Protein AF-I4C9E5-F1 (afdb_monomer)

Radius of gyration: 23.08 Å; Cα contacts (8 Å, |Δi|>4): 57; chains: 1; bounding box: 51×23×70 Å

Structure (mmCIF, N/CA/C/O backbone):
data_AF-I4C9E5-F1
#
_entry.id   AF-I4C9E5-F1
#
loop_
_atom_site.group_PDB
_atom_site.id
_atom_site.type_symbol
_atom_site.label_atom_id
_atom_site.label_alt_id
_atom_site.label_comp_id
_atom_site.label_asym_id
_atom_site.label_entity_id
_atom_site.label_seq_id
_atom_site.pdbx_PDB_ins_code
_atom_site.Cartn_x
_atom_site.Cartn_y
_atom_site.Cartn_z
_atom_site.occupancy
_atom_site.B_iso_or_equiv
_atom_site.auth_seq_id
_atom_site.auth_comp_id
_atom_site.auth_asym_id
_atom_site.auth_atom_id
_atom_site.pdbx_PDB_model_num
ATOM 1 N N . MET A 1 1 ? -10.894 7.569 7.760 1.00 47.25 1 MET A N 1
ATOM 2 C CA . MET A 1 1 ? -10.720 6.456 6.824 1.00 47.25 1 MET A CA 1
ATOM 3 C C . MET A 1 1 ? -10.833 5.106 7.539 1.00 47.25 1 MET A C 1
ATOM 5 O O . MET A 1 1 ? -9.852 4.553 8.017 1.00 47.25 1 MET A O 1
ATOM 9 N N . ARG A 1 2 ? -12.037 4.511 7.549 1.00 48.75 2 ARG A N 1
ATOM 10 C CA . ARG A 1 2 ? -12.205 3.111 7.970 1.00 48.75 2 ARG A CA 1
ATOM 11 C C . ARG A 1 2 ? -11.869 2.186 6.804 1.00 48.75 2 ARG A C 1
ATOM 13 O O . ARG A 1 2 ? -12.723 1.922 5.964 1.00 48.75 2 ARG A O 1
ATOM 20 N N . ILE A 1 3 ? -10.637 1.694 6.759 1.00 53.94 3 ILE A N 1
ATOM 21 C CA . ILE A 1 3 ? -10.328 0.491 5.981 1.00 53.94 3 ILE A CA 1
ATOM 22 C C . ILE A 1 3 ? -11.057 -0.660 6.688 1.00 53.94 3 ILE A C 1
ATOM 24 O O . ILE A 1 3 ? -10.884 -0.854 7.891 1.00 53.94 3 ILE A O 1
ATOM 28 N N . SER A 1 4 ? -11.942 -1.373 5.988 1.00 60.56 4 SER A N 1
ATOM 29 C CA . SER A 1 4 ? -12.584 -2.561 6.563 1.00 60.56 4 SER A CA 1
ATOM 30 C C . SER A 1 4 ? -11.512 -3.597 6.929 1.00 60.56 4 SER A C 1
ATOM 32 O O . SER A 1 4 ? -10.458 -3.650 6.297 1.00 60.56 4 SER A O 1
ATOM 34 N N . ASN A 1 5 ? -11.769 -4.470 7.907 1.00 59.66 5 ASN A N 1
ATOM 35 C CA . ASN A 1 5 ? -10.804 -5.522 8.263 1.00 59.66 5 ASN A CA 1
ATOM 36 C C . ASN A 1 5 ? -10.418 -6.402 7.054 1.00 59.66 5 ASN A C 1
ATOM 38 O O . ASN A 1 5 ? -9.273 -6.834 6.958 1.00 59.66 5 ASN A O 1
ATOM 42 N N . GLN A 1 6 ? -11.345 -6.619 6.110 1.00 60.22 6 GLN A N 1
ATOM 43 C CA . GLN A 1 6 ? -11.071 -7.313 4.844 1.00 60.22 6 GLN A CA 1
ATOM 44 C C . GLN A 1 6 ? -10.107 -6.529 3.950 1.00 60.22 6 GLN A C 1
ATOM 46 O O . GLN A 1 6 ? -9.178 -7.105 3.388 1.00 60.22 6 GLN A O 1
ATOM 51 N N . ASN A 1 7 ? -10.281 -5.213 3.865 1.00 70.50 7 ASN A N 1
ATOM 52 C CA . ASN A 1 7 ? -9.419 -4.354 3.068 1.00 70.50 7 ASN A CA 1
ATOM 53 C C . ASN A 1 7 ? -8.002 -4.294 3.663 1.00 70.50 7 ASN A C 1
ATOM 55 O O . ASN A 1 7 ? -7.036 -4.312 2.909 1.00 70.50 7 ASN A O 1
ATOM 59 N N . THR A 1 8 ? -7.852 -4.334 4.992 1.00 72.50 8 THR A N 1
ATOM 60 C CA . THR A 1 8 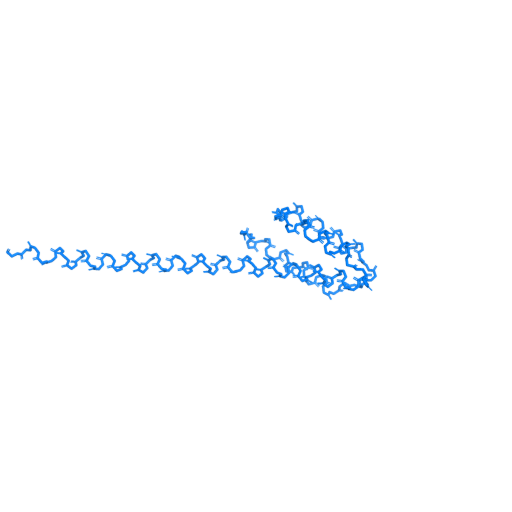? -6.538 -4.375 5.662 1.00 72.50 8 THR A CA 1
ATOM 61 C C . THR A 1 8 ? -5.730 -5.615 5.278 1.00 72.50 8 THR A C 1
ATOM 63 O O . THR A 1 8 ? -4.542 -5.495 4.982 1.00 72.50 8 T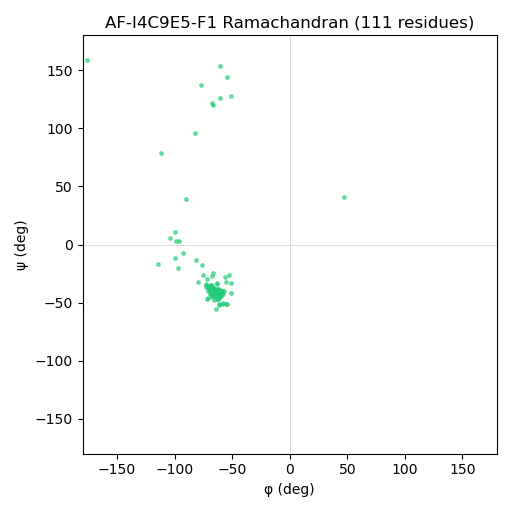HR A O 1
ATOM 66 N N . SER A 1 9 ? -6.355 -6.797 5.232 1.00 77.50 9 SER A N 1
ATOM 67 C CA . SER A 1 9 ? -5.683 -8.029 4.791 1.00 77.50 9 SER A CA 1
ATOM 68 C C . SER A 1 9 ? -5.198 -7.935 3.344 1.00 77.50 9 SER A C 1
ATOM 70 O O . SER A 1 9 ? -4.081 -8.353 3.050 1.00 77.50 9 SER A O 1
ATOM 72 N N . ILE A 1 10 ? -5.996 -7.324 2.463 1.00 78.94 10 ILE A N 1
ATOM 73 C CA . ILE A 1 10 ? -5.622 -7.098 1.062 1.00 78.94 10 ILE A CA 1
ATOM 74 C C . ILE A 1 10 ? -4.438 -6.125 0.975 1.00 78.94 10 ILE A C 1
ATOM 76 O O . ILE A 1 10 ? -3.477 -6.395 0.259 1.00 78.94 10 ILE A O 1
ATOM 80 N N . VAL A 1 11 ? -4.446 -5.023 1.739 1.00 77.50 11 VAL A N 1
ATOM 81 C CA . VAL A 1 11 ? -3.310 -4.082 1.752 1.00 77.50 11 VAL A CA 1
ATOM 82 C C . VAL A 1 11 ? -2.032 -4.743 2.280 1.00 77.50 11 VAL A C 1
ATOM 84 O O . VAL A 1 11 ? -0.963 -4.529 1.712 1.00 77.50 11 VAL A O 1
ATOM 87 N N . LEU A 1 12 ? -2.122 -5.585 3.314 1.00 83.94 12 LEU A N 1
ATOM 88 C CA . LEU A 1 12 ? -0.976 -6.344 3.828 1.00 83.94 12 LEU A CA 1
ATOM 89 C C . LEU A 1 12 ? -0.404 -7.317 2.786 1.00 83.94 12 LEU A C 1
ATOM 91 O O . LEU A 1 12 ? 0.814 -7.433 2.662 1.00 83.94 12 LEU A O 1
ATOM 95 N N . GLU A 1 13 ? -1.261 -7.979 2.006 1.00 85.56 13 GLU A N 1
ATOM 96 C CA . GLU A 1 13 ? -0.825 -8.846 0.908 1.00 85.56 13 GLU A CA 1
ATOM 97 C C . GLU A 1 13 ? -0.095 -8.050 -0.187 1.00 85.56 13 GLU A C 1
ATOM 99 O O . GLU A 1 13 ? 0.936 -8.491 -0.691 1.00 85.56 13 GLU A O 1
ATOM 104 N N . LEU A 1 14 ? -0.580 -6.851 -0.526 1.00 83.12 14 LEU A N 1
ATOM 105 C CA . LEU A 1 14 ? 0.074 -5.967 -1.499 1.00 83.12 14 LEU A CA 1
ATOM 106 C C . LEU A 1 14 ? 1.425 -5.452 -1.006 1.00 83.12 14 LEU A C 1
ATOM 108 O O . LEU A 1 14 ? 2.364 -5.366 -1.796 1.00 83.12 14 LEU A O 1
ATOM 112 N N . VAL A 1 15 ? 1.537 -5.142 0.289 1.00 86.31 15 VAL A N 1
ATOM 113 C CA . VAL A 1 15 ? 2.817 -4.798 0.921 1.00 86.31 15 VAL A CA 1
ATOM 114 C C . VAL A 1 15 ? 3.793 -5.960 0.765 1.00 86.31 15 VAL A C 1
ATOM 116 O O . VAL A 1 15 ? 4.881 -5.757 0.234 1.00 86.31 15 VAL A O 1
ATOM 119 N N . ALA A 1 16 ? 3.384 -7.178 1.129 1.00 87.12 16 ALA A N 1
ATOM 120 C CA . ALA A 1 16 ? 4.235 -8.358 1.008 1.00 87.12 16 ALA A CA 1
ATOM 121 C C . ALA A 1 16 ? 4.644 -8.633 -0.451 1.00 87.12 16 ALA A C 1
ATOM 123 O O . ALA A 1 16 ? 5.808 -8.925 -0.720 1.00 87.12 16 ALA A O 1
ATOM 124 N N . LYS A 1 17 ? 3.719 -8.498 -1.411 1.00 86.75 17 LYS A N 1
ATOM 125 C CA . LYS A 1 17 ? 4.024 -8.641 -2.844 1.00 86.75 17 LYS A CA 1
ATOM 126 C C . LYS A 1 17 ? 5.012 -7.584 -3.325 1.00 86.75 17 LYS A C 1
ATOM 128 O O . LYS A 1 17 ? 5.953 -7.928 -4.026 1.00 86.75 17 LYS A O 1
ATOM 133 N N . GLY A 1 18 ? 4.823 -6.323 -2.938 1.00 85.38 18 GLY A N 1
ATOM 134 C CA . GLY A 1 18 ? 5.710 -5.225 -3.319 1.00 85.38 18 GLY A CA 1
ATOM 135 C C . GLY A 1 18 ? 7.116 -5.345 -2.726 1.00 85.38 18 GLY A C 1
ATOM 136 O O . GLY A 1 18 ? 8.084 -5.046 -3.414 1.00 85.38 18 GLY A O 1
ATOM 137 N N . GLU A 1 19 ? 7.252 -5.824 -1.486 1.00 85.81 19 GLU A N 1
ATOM 138 C CA . GLU A 1 19 ? 8.559 -6.040 -0.838 1.00 85.81 19 GLU A CA 1
ATOM 139 C C . GLU A 1 19 ? 9.380 -7.167 -1.474 1.00 85.81 19 GLU A C 1
ATOM 141 O O . GLU A 1 19 ? 10.606 -7.142 -1.402 1.00 85.81 19 GLU A O 1
ATOM 146 N N . ASN A 1 20 ? 8.710 -8.140 -2.095 1.00 86.88 20 ASN A N 1
ATOM 147 C CA . ASN A 1 20 ? 9.340 -9.293 -2.740 1.00 86.88 20 ASN A CA 1
ATOM 148 C C . ASN A 1 20 ? 9.367 -9.186 -4.274 1.00 86.88 20 ASN A C 1
ATOM 150 O O . ASN A 1 20 ? 9.743 -10.146 -4.946 1.00 86.88 20 ASN A O 1
ATOM 154 N N . LEU A 1 21 ? 8.938 -8.054 -4.837 1.00 84.50 21 LEU A N 1
ATOM 155 C CA . LEU A 1 21 ? 8.873 -7.865 -6.279 1.00 84.50 21 LEU A CA 1
ATOM 156 C C . LEU A 1 21 ? 10.265 -7.597 -6.860 1.00 84.50 21 LEU A C 1
ATOM 158 O O . LEU A 1 21 ? 11.025 -6.794 -6.314 1.00 84.50 21 LEU A O 1
ATOM 162 N N . ASP A 1 22 ? 10.572 -8.217 -8.001 1.00 83.06 22 ASP A N 1
ATOM 163 C CA . ASP A 1 22 ? 11.746 -7.842 -8.787 1.00 83.06 22 ASP A CA 1
ATOM 164 C C . ASP A 1 22 ? 11.608 -6.368 -9.211 1.00 83.06 22 ASP A C 1
ATOM 166 O O . ASP A 1 22 ? 10.599 -5.996 -9.818 1.00 83.06 22 ASP A O 1
ATOM 170 N N . PRO A 1 23 ? 12.599 -5.505 -8.932 1.00 76.62 23 PRO A N 1
ATOM 171 C CA . PRO A 1 23 ? 12.545 -4.107 -9.329 1.00 76.62 23 PRO A CA 1
ATOM 172 C C . PRO A 1 23 ? 12.268 -3.871 -10.815 1.00 76.62 23 PRO A C 1
ATOM 174 O O . PRO A 1 23 ? 11.717 -2.832 -11.172 1.00 76.62 23 PRO A O 1
ATOM 177 N N . ASN A 1 24 ? 12.620 -4.814 -11.686 1.00 77.38 24 ASN A N 1
ATOM 178 C CA . ASN A 1 24 ? 12.391 -4.708 -13.123 1.00 77.38 24 ASN A CA 1
ATOM 179 C C . ASN A 1 24 ? 10.924 -4.959 -13.520 1.00 77.38 24 ASN A C 1
ATOM 181 O O . ASN A 1 24 ? 10.496 -4.489 -14.574 1.00 77.38 24 ASN A O 1
ATOM 185 N N . ASP A 1 25 ? 10.121 -5.578 -12.650 1.00 81.25 25 ASP A N 1
ATOM 186 C CA . ASP A 1 25 ? 8.698 -5.876 -12.865 1.00 81.25 25 ASP A CA 1
ATOM 187 C C . ASP A 1 25 ? 7.769 -4.743 -12.383 1.00 81.25 25 ASP A C 1
ATOM 189 O O . ASP A 1 25 ? 6.669 -4.951 -11.863 1.00 81.25 25 ASP A O 1
ATOM 193 N N . LEU A 1 26 ? 8.175 -3.492 -12.615 1.00 75.44 26 LEU A N 1
ATOM 194 C CA . LEU A 1 26 ? 7.403 -2.281 -12.297 1.00 75.44 26 LEU A CA 1
ATOM 195 C C . LEU A 1 26 ? 5.966 -2.301 -12.833 1.00 75.44 26 LEU A C 1
ATOM 197 O O . LEU A 1 26 ? 5.060 -1.722 -12.234 1.00 75.44 26 LEU A O 1
ATOM 201 N N . GLN A 1 27 ? 5.751 -2.931 -13.987 1.00 78.00 27 GLN A N 1
ATOM 202 C CA . GLN A 1 27 ? 4.428 -3.006 -14.596 1.00 78.00 27 GLN A CA 1
ATOM 203 C C . GLN A 1 27 ? 3.471 -3.860 -13.756 1.00 78.00 27 GLN A C 1
ATOM 205 O O . GLN A 1 27 ? 2.323 -3.461 -13.560 1.00 78.00 27 GLN A O 1
ATOM 210 N N . ALA A 1 28 ? 3.953 -4.977 -13.202 1.00 76.25 28 ALA A N 1
ATOM 211 C CA . ALA A 1 28 ? 3.170 -5.814 -12.297 1.00 76.25 28 ALA A CA 1
ATOM 212 C C . ALA A 1 28 ? 2.816 -5.046 -11.016 1.00 76.25 28 ALA A C 1
ATOM 214 O O . ALA A 1 28 ? 1.663 -5.066 -10.586 1.00 76.25 28 ALA A O 1
ATOM 215 N N . PHE A 1 29 ? 3.772 -4.274 -10.482 1.00 79.38 29 PHE A N 1
ATOM 216 C CA . PHE A 1 29 ? 3.543 -3.403 -9.327 1.00 79.38 29 PHE A CA 1
ATOM 217 C C . PHE A 1 29 ? 2.390 -2.421 -9.551 1.00 79.38 29 PHE A C 1
ATOM 219 O O . PHE A 1 29 ? 1.476 -2.319 -8.732 1.00 79.38 29 PHE A O 1
ATOM 226 N N . TYR A 1 30 ? 2.423 -1.689 -10.669 1.00 75.88 30 TYR A N 1
ATOM 227 C CA . TYR A 1 30 ? 1.409 -0.682 -10.966 1.00 75.88 30 TYR A CA 1
ATOM 228 C C . TYR A 1 30 ? 0.035 -1.295 -11.224 1.00 75.88 30 TYR A C 1
ATOM 230 O O . TYR A 1 30 ? -0.957 -0.732 -10.766 1.00 75.88 30 TYR A O 1
ATOM 238 N N . GLN A 1 31 ? -0.019 -2.448 -11.895 1.00 80.44 31 GLN A N 1
ATOM 239 C CA . GLN A 1 31 ? -1.268 -3.154 -12.171 1.00 80.44 31 GLN A CA 1
ATOM 240 C C . GLN A 1 31 ? -1.964 -3.571 -10.869 1.00 80.44 31 GLN A C 1
ATOM 242 O O . GLN A 1 31 ? -3.125 -3.232 -10.655 1.00 80.44 31 GLN A O 1
ATOM 247 N N . TRP A 1 32 ? -1.237 -4.228 -9.957 1.00 78.31 32 TRP A N 1
ATOM 248 C CA . TRP A 1 32 ? -1.792 -4.665 -8.673 1.00 78.31 32 TRP A CA 1
ATOM 249 C C . TRP A 1 32 ? -2.324 -3.504 -7.853 1.00 78.31 32 TRP A C 1
ATOM 251 O O . TRP A 1 32 ? -3.371 -3.613 -7.216 1.00 78.31 32 TRP A O 1
ATOM 261 N N . ILE A 1 33 ? -1.601 -2.390 -7.864 1.00 72.44 33 ILE A N 1
ATOM 262 C CA . ILE A 1 33 ? -1.986 -1.226 -7.090 1.00 72.44 33 ILE A CA 1
ATOM 263 C C . ILE A 1 33 ? -3.214 -0.545 -7.692 1.00 72.44 33 ILE A C 1
ATOM 265 O O . ILE A 1 33 ? -4.150 -0.270 -6.946 1.00 72.44 33 ILE A O 1
ATOM 269 N N . ASP A 1 34 ? -3.262 -0.315 -9.005 1.00 73.88 34 ASP A N 1
ATOM 270 C CA . ASP A 1 34 ? -4.430 0.296 -9.650 1.00 73.88 34 ASP A CA 1
ATOM 271 C C . ASP A 1 34 ? -5.698 -0.560 -9.455 1.00 73.88 34 ASP A C 1
ATOM 273 O O . ASP A 1 34 ? -6.754 -0.017 -9.109 1.00 73.88 34 ASP A O 1
ATOM 277 N N . ASP A 1 35 ? -5.586 -1.887 -9.572 1.00 70.19 35 ASP A N 1
ATOM 278 C CA . ASP A 1 35 ? -6.689 -2.823 -9.316 1.00 70.19 35 ASP A CA 1
ATOM 279 C C . ASP A 1 35 ? -7.154 -2.755 -7.854 1.00 70.19 35 ASP A C 1
ATOM 281 O O . ASP A 1 35 ? -8.352 -2.690 -7.565 1.00 70.19 35 ASP A O 1
ATOM 285 N N . SER A 1 36 ? -6.207 -2.667 -6.922 1.00 65.94 36 SER A N 1
ATOM 286 C CA . SER A 1 36 ? -6.497 -2.554 -5.492 1.00 65.94 36 SER A CA 1
ATOM 287 C C . SER A 1 36 ? -7.118 -1.209 -5.125 1.00 65.94 36 SER A C 1
ATOM 289 O O . SER A 1 36 ? -8.024 -1.157 -4.301 1.00 65.94 36 SER A O 1
ATOM 291 N N . TYR A 1 37 ? -6.711 -0.112 -5.766 1.00 65.81 37 TYR A N 1
ATOM 292 C CA . TYR A 1 37 ? -7.348 1.197 -5.590 1.00 65.81 37 TYR A CA 1
ATOM 293 C C . TYR A 1 37 ? -8.812 1.185 -6.025 1.00 65.81 37 TYR A C 1
ATOM 295 O O . TYR A 1 37 ? -9.643 1.835 -5.391 1.00 65.81 37 TYR A O 1
ATOM 303 N N . ASN A 1 38 ? -9.125 0.469 -7.105 1.00 65.31 38 ASN A N 1
ATOM 304 C CA . ASN A 1 38 ? -10.496 0.331 -7.583 1.00 65.31 38 ASN A CA 1
ATOM 305 C C . ASN A 1 38 ? -11.322 -0.588 -6.668 1.00 65.31 38 ASN A C 1
ATOM 307 O O . ASN A 1 38 ? -12.501 -0.322 -6.462 1.00 65.31 38 ASN A O 1
ATOM 311 N N . ALA A 1 39 ? -10.708 -1.627 -6.093 1.00 58.66 39 ALA A N 1
ATOM 312 C CA . ALA A 1 39 ? -11.383 -2.584 -5.216 1.00 58.66 39 ALA A CA 1
ATOM 313 C C . ALA A 1 39 ? -11.592 -2.081 -3.775 1.00 58.66 39 ALA A C 1
ATOM 315 O O . ALA A 1 39 ? -12.568 -2.451 -3.130 1.00 58.66 39 ALA A O 1
ATOM 316 N N . LEU A 1 40 ? -10.677 -1.261 -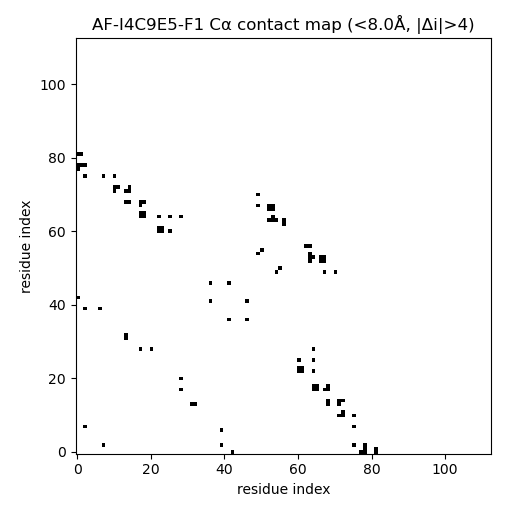3.252 1.00 57.69 40 LEU A N 1
ATOM 317 C CA . LEU A 1 40 ? -10.637 -0.883 -1.833 1.00 57.69 40 LEU A CA 1
ATOM 318 C C . LEU A 1 40 ? -11.265 0.489 -1.539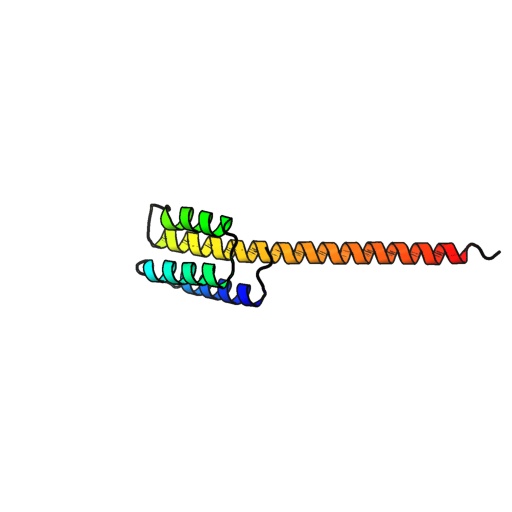 1.00 57.69 40 LEU A C 1
ATOM 320 O O . LEU A 1 40 ? -11.210 0.930 -0.392 1.00 57.69 40 LEU A O 1
ATOM 324 N N . GLU A 1 41 ? -11.829 1.160 -2.553 1.00 63.66 41 GLU A N 1
ATOM 325 C CA . GLU A 1 41 ? -12.422 2.509 -2.460 1.00 63.66 41 GLU A CA 1
ATOM 326 C C . GLU A 1 41 ? -11.521 3.517 -1.721 1.00 63.66 41 GLU A C 1
ATOM 328 O O . GLU A 1 41 ? -11.963 4.330 -0.908 1.00 63.66 41 GLU A O 1
ATOM 333 N N . PHE A 1 42 ? -10.218 3.452 -1.988 1.00 61.75 42 PHE A N 1
ATOM 334 C CA . PHE A 1 42 ? -9.241 4.369 -1.409 1.00 61.75 42 PHE A CA 1
ATOM 335 C C . PHE A 1 42 ? -9.612 5.836 -1.680 1.00 61.75 42 PHE A C 1
ATOM 337 O O . PHE A 1 42 ? -10.069 6.185 -2.773 1.00 61.75 42 PHE A O 1
ATOM 344 N N . ASP A 1 43 ? -9.332 6.715 -0.712 1.00 63.88 43 ASP A N 1
ATOM 345 C CA . ASP A 1 43 ? -9.498 8.163 -0.867 1.00 63.88 43 ASP A CA 1
ATOM 346 C C . ASP A 1 43 ? -8.796 8.654 -2.149 1.00 63.88 43 ASP A C 1
ATOM 348 O O . ASP A 1 43 ? -7.607 8.397 -2.382 1.00 63.88 43 ASP A O 1
ATOM 352 N N . GLN A 1 44 ? -9.527 9.393 -2.990 1.00 64.25 44 GLN A N 1
ATOM 353 C CA . GLN 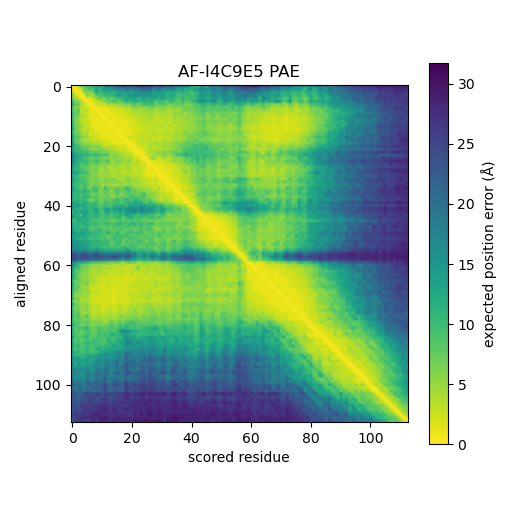A 1 44 ? -8.990 9.971 -4.221 1.00 64.25 44 GLN A CA 1
ATOM 354 C C . GLN A 1 44 ? -7.763 10.859 -3.974 1.00 64.25 44 GLN A C 1
ATOM 356 O O . GLN A 1 44 ? -6.909 10.969 -4.857 1.00 64.25 44 GLN A O 1
ATOM 361 N N . VAL A 1 45 ? -7.642 11.482 -2.798 1.00 67.69 45 VAL A N 1
ATOM 362 C CA . VAL A 1 45 ? -6.468 12.284 -2.427 1.00 67.69 45 VAL A CA 1
ATOM 363 C C . VAL A 1 45 ? -5.230 11.399 -2.260 1.00 67.69 45 VAL A C 1
ATOM 365 O O . VAL A 1 45 ? -4.176 11.727 -2.810 1.00 67.69 45 VAL A O 1
ATOM 368 N N . GLN A 1 46 ? -5.354 10.257 -1.578 1.00 65.44 46 GLN A N 1
ATOM 369 C CA . GLN A 1 46 ? -4.286 9.257 -1.436 1.00 65.44 46 GLN A CA 1
ATOM 370 C C . GLN A 1 46 ? -3.916 8.667 -2.803 1.00 65.44 46 GLN A C 1
ATOM 372 O O . GLN A 1 46 ? -2.737 8.634 -3.149 1.00 65.44 46 GLN A O 1
ATOM 377 N N . LYS A 1 47 ? -4.909 8.338 -3.646 1.00 64.94 47 LYS A N 1
ATOM 378 C CA . LYS A 1 47 ? -4.689 7.866 -5.027 1.00 64.94 47 LYS A CA 1
ATOM 379 C C . LYS A 1 47 ? -3.897 8.876 -5.865 1.00 64.94 47 LYS A C 1
ATOM 381 O O . LYS A 1 47 ? -2.973 8.500 -6.583 1.00 64.94 47 LYS A O 1
ATOM 386 N N . ARG A 1 48 ? -4.214 10.172 -5.757 1.00 70.12 48 ARG A N 1
ATOM 387 C CA . ARG A 1 48 ? -3.475 11.246 -6.449 1.00 70.12 48 ARG A CA 1
ATOM 388 C C . ARG A 1 48 ? -2.062 11.423 -5.906 1.00 70.12 48 ARG A C 1
ATOM 390 O O . ARG A 1 48 ? -1.142 11.582 -6.702 1.00 70.12 48 ARG A O 1
ATOM 397 N N . ARG A 1 49 ? -1.875 11.377 -4.582 1.00 69.19 49 ARG A N 1
ATOM 398 C CA . ARG A 1 49 ? -0.545 11.436 -3.953 1.00 69.19 49 ARG A CA 1
ATOM 399 C C . ARG A 1 49 ? 0.306 10.251 -4.384 1.00 69.19 49 ARG A C 1
ATOM 401 O O . ARG A 1 49 ? 1.424 10.454 -4.831 1.00 69.19 49 ARG A O 1
ATOM 408 N N . PHE A 1 50 ? -0.239 9.042 -4.342 1.00 68.25 50 PHE A N 1
ATOM 409 C CA . PHE A 1 50 ? 0.427 7.842 -4.823 1.00 68.25 50 PHE A CA 1
ATOM 410 C C . PHE A 1 50 ? 0.814 7.961 -6.298 1.00 68.25 50 PHE A C 1
ATOM 412 O O . PHE A 1 50 ? 1.975 7.766 -6.643 1.00 68.25 50 PHE A O 1
ATOM 419 N N . ALA A 1 51 ? -0.124 8.345 -7.170 1.00 67.62 51 ALA A N 1
ATOM 420 C CA . ALA A 1 51 ? 0.160 8.528 -8.590 1.00 67.62 51 ALA A CA 1
ATOM 421 C C . ALA A 1 51 ? 1.253 9.580 -8.823 1.00 67.62 51 ALA A C 1
ATOM 423 O O . ALA A 1 51 ? 2.128 9.361 -9.655 1.00 67.62 51 ALA A O 1
ATOM 424 N N . ALA A 1 52 ? 1.244 10.681 -8.068 1.00 69.75 52 ALA A N 1
ATOM 425 C CA . ALA A 1 52 ? 2.299 11.682 -8.121 1.00 69.75 52 ALA A CA 1
ATOM 426 C C . ALA A 1 52 ? 3.639 11.095 -7.653 1.00 69.75 52 ALA A C 1
ATOM 428 O O . ALA A 1 52 ? 4.588 11.080 -8.421 1.00 69.75 52 ALA A O 1
ATOM 429 N N . TYR A 1 53 ? 3.717 10.529 -6.450 1.00 68.75 53 TYR A N 1
ATOM 430 C CA . TYR A 1 53 ? 4.980 10.074 -5.868 1.00 68.75 53 TYR A CA 1
ATOM 431 C C . TYR A 1 53 ? 5.559 8.828 -6.558 1.00 68.75 53 TYR A C 1
ATOM 433 O O . TYR A 1 53 ? 6.736 8.826 -6.906 1.00 68.75 53 TYR A O 1
ATOM 441 N N . CYS A 1 54 ? 4.761 7.794 -6.835 1.00 66.69 54 CYS A N 1
ATOM 442 C CA . CYS A 1 54 ? 5.241 6.565 -7.480 1.00 66.69 54 CYS A CA 1
ATOM 443 C C . CYS A 1 54 ? 5.513 6.702 -8.979 1.00 66.69 54 CYS A C 1
ATOM 445 O O . CYS A 1 54 ? 6.307 5.924 -9.513 1.00 66.69 54 CYS A O 1
ATOM 447 N N . ARG A 1 55 ? 4.852 7.635 -9.682 1.00 66.38 55 ARG A N 1
ATOM 448 C CA . ARG A 1 55 ? 5.098 7.859 -11.119 1.00 66.38 55 ARG A CA 1
ATOM 449 C C . ARG A 1 55 ? 6.063 9.018 -11.380 1.00 66.38 55 ARG A C 1
ATOM 451 O O . ARG A 1 55 ? 6.671 9.031 -12.446 1.00 66.38 55 ARG A O 1
ATOM 458 N N . SER A 1 56 ? 6.258 9.940 -10.427 1.00 65.50 56 SER A N 1
ATOM 459 C CA . SER A 1 56 ? 7.230 11.038 -10.543 1.00 65.50 56 SER A CA 1
ATOM 460 C C . SER A 1 56 ? 8.556 10.802 -9.816 1.00 65.50 56 SER A C 1
ATOM 462 O O . SER A 1 56 ? 9.472 11.592 -10.039 1.00 65.50 56 SER A O 1
ATOM 464 N N . SER A 1 57 ? 8.707 9.783 -8.951 1.00 59.09 57 SER A N 1
ATOM 465 C CA . SER A 1 57 ? 10.009 9.530 -8.310 1.00 59.09 57 SER A CA 1
ATOM 466 C C . SER A 1 57 ? 11.034 9.096 -9.363 1.00 59.09 57 SER A C 1
ATOM 468 O O . SER A 1 57 ? 10.840 8.094 -10.069 1.00 59.09 57 SER A O 1
ATOM 470 N N . LEU A 1 58 ? 12.104 9.879 -9.474 1.00 61.62 58 LEU A N 1
ATOM 471 C CA . LEU A 1 58 ? 12.968 9.954 -10.648 1.00 61.62 58 LEU A CA 1
ATOM 472 C C . LEU A 1 58 ? 14.239 9.091 -10.614 1.00 61.62 58 LEU A C 1
ATOM 474 O O . LEU A 1 58 ? 14.953 9.127 -11.604 1.00 61.62 58 LEU A O 1
ATOM 478 N N . ASP A 1 59 ? 14.510 8.266 -9.596 1.00 64.19 59 ASP A N 1
ATOM 479 C CA . ASP A 1 59 ? 15.874 7.704 -9.471 1.00 64.19 59 ASP A CA 1
ATOM 480 C C . ASP A 1 59 ? 16.046 6.183 -9.633 1.00 64.19 59 ASP A C 1
ATOM 482 O O . ASP A 1 59 ? 17.159 5.740 -9.893 1.00 64.19 59 ASP A O 1
ATOM 486 N N . SER A 1 60 ? 15.006 5.344 -9.547 1.00 79.75 60 SER A N 1
ATOM 487 C CA . SER A 1 60 ? 15.097 3.924 -9.959 1.00 79.75 60 SER A CA 1
ATOM 488 C C . SER A 1 60 ? 13.750 3.197 -9.856 1.00 79.75 60 SER A C 1
ATOM 490 O O . SER A 1 60 ? 12.883 3.611 -9.078 1.00 79.75 60 SER A O 1
ATOM 492 N N . PRO A 1 61 ? 13.571 2.074 -10.576 1.00 80.94 61 PRO A N 1
ATOM 493 C CA . PRO A 1 61 ? 12.466 1.147 -10.348 1.00 80.94 61 PRO A CA 1
ATOM 494 C C . PRO A 1 61 ? 12.299 0.708 -8.891 1.00 80.94 61 PRO A C 1
ATOM 496 O O . PRO A 1 61 ? 11.191 0.749 -8.356 1.00 80.94 61 PRO A O 1
ATOM 499 N N . SER A 1 62 ? 13.408 0.417 -8.209 1.00 80.44 62 SER A N 1
ATOM 500 C CA . SER A 1 62 ? 13.417 0.066 -6.787 1.00 80.44 62 SER A CA 1
ATOM 501 C C . SER A 1 62 ? 12.836 1.177 -5.914 1.00 80.44 62 SER A C 1
ATOM 503 O O . SER A 1 62 ? 12.049 0.904 -5.011 1.00 80.44 62 SER A O 1
ATOM 505 N N . MET A 1 63 ? 13.170 2.441 -6.200 1.00 80.38 63 MET A N 1
ATOM 506 C CA . MET A 1 63 ? 12.653 3.575 -5.432 1.00 80.38 63 MET A CA 1
ATOM 507 C C . MET A 1 63 ? 11.142 3.749 -5.613 1.00 80.38 63 MET A C 1
ATOM 509 O O . MET A 1 63 ? 10.428 4.049 -4.658 1.00 80.38 63 MET A O 1
ATOM 513 N N . ARG A 1 64 ? 10.633 3.503 -6.823 1.00 77.44 64 ARG A N 1
ATOM 514 C CA . ARG A 1 64 ? 9.196 3.577 -7.128 1.00 77.44 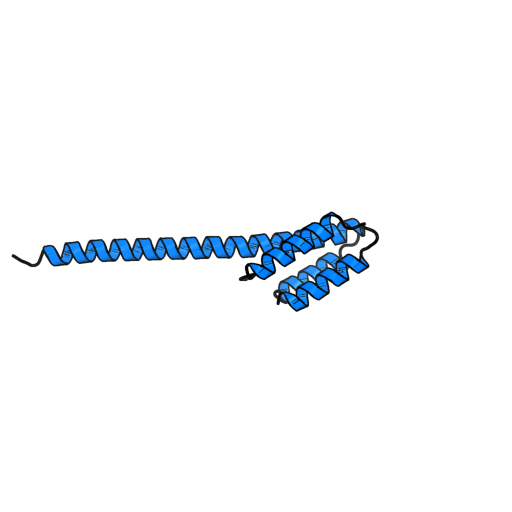64 ARG A CA 1
ATOM 515 C C . ARG A 1 64 ? 8.397 2.513 -6.378 1.00 77.44 64 ARG A C 1
ATOM 517 O O . ARG A 1 64 ? 7.335 2.828 -5.840 1.00 77.44 64 ARG A O 1
ATOM 524 N N . ILE A 1 65 ? 8.923 1.288 -6.313 1.00 81.00 65 ILE A N 1
ATOM 525 C CA . ILE A 1 65 ? 8.328 0.189 -5.540 1.00 81.00 65 ILE A CA 1
ATOM 526 C C . ILE A 1 65 ? 8.390 0.504 -4.044 1.00 81.00 65 ILE A C 1
ATOM 528 O O . ILE A 1 65 ? 7.366 0.442 -3.367 1.00 81.00 65 ILE A O 1
ATOM 532 N N . TYR A 1 66 ? 9.552 0.934 -3.543 1.00 82.62 66 TYR A N 1
ATOM 533 C CA . TYR A 1 66 ? 9.735 1.310 -2.140 1.00 82.62 66 TYR A CA 1
ATOM 534 C C . TYR A 1 66 ? 8.729 2.376 -1.686 1.00 82.62 66 TYR A C 1
ATOM 536 O O . TYR A 1 66 ? 8.037 2.191 -0.685 1.00 82.62 66 TYR A O 1
ATOM 544 N N . VAL A 1 67 ? 8.608 3.473 -2.442 1.00 78.94 67 VAL A N 1
ATOM 545 C CA . VAL A 1 67 ? 7.659 4.554 -2.140 1.00 78.94 67 VAL A CA 1
ATOM 546 C C . VAL A 1 67 ? 6.225 4.033 -2.148 1.00 78.94 67 VAL A C 1
ATOM 548 O O . VAL A 1 67 ? 5.437 4.391 -1.274 1.00 78.94 67 VAL A O 1
ATOM 551 N N . GLY A 1 68 ? 5.884 3.157 -3.094 1.00 79.31 68 GLY A N 1
ATOM 552 C CA . GLY A 1 68 ? 4.527 2.640 -3.178 1.00 79.31 68 GLY A CA 1
ATOM 553 C C . GLY A 1 68 ? 4.171 1.719 -2.017 1.00 79.31 68 GLY A C 1
ATOM 554 O O . GLY A 1 68 ? 3.112 1.878 -1.414 1.00 79.31 68 GLY A O 1
ATOM 555 N N . VAL A 1 69 ? 5.089 0.831 -1.632 1.00 83.88 69 VAL A N 1
ATOM 556 C CA . VAL A 1 69 ? 4.960 -0.002 -0.429 1.00 83.88 69 VAL A CA 1
ATOM 557 C C . VAL A 1 69 ? 4.851 0.865 0.827 1.00 83.88 69 VAL A C 1
ATOM 559 O O . VAL A 1 69 ? 4.027 0.589 1.699 1.00 83.88 69 VAL A O 1
ATOM 562 N N . TRP A 1 70 ? 5.646 1.933 0.928 1.00 82.38 70 TRP A N 1
ATOM 563 C CA . TRP A 1 70 ? 5.611 2.842 2.072 1.00 82.38 70 TRP A CA 1
ATOM 564 C C . TRP A 1 70 ? 4.247 3.528 2.230 1.00 82.38 70 TRP A C 1
ATOM 566 O O . TRP A 1 70 ? 3.722 3.587 3.340 1.00 82.38 70 TRP A O 1
ATOM 576 N N . ILE A 1 71 ? 3.631 3.971 1.131 1.00 77.94 71 ILE A N 1
ATOM 577 C CA . ILE A 1 71 ? 2.285 4.563 1.165 1.00 77.94 71 ILE A CA 1
ATOM 578 C C . ILE A 1 71 ? 1.246 3.535 1.629 1.00 77.94 71 ILE A C 1
ATOM 580 O O . ILE A 1 71 ? 0.428 3.854 2.488 1.00 77.94 71 ILE A O 1
ATOM 584 N N . LEU A 1 72 ? 1.303 2.294 1.132 1.00 79.31 72 LEU A N 1
ATOM 585 C CA . LEU A 1 72 ? 0.387 1.231 1.568 1.00 79.31 72 LEU A CA 1
ATOM 586 C C . LEU A 1 72 ? 0.500 0.967 3.080 1.00 79.31 72 LEU A C 1
ATOM 588 O O . LEU A 1 72 ? -0.512 0.848 3.772 1.00 79.31 72 LEU A O 1
ATOM 592 N N . LYS A 1 73 ? 1.728 0.943 3.616 1.00 82.81 73 LYS A N 1
ATOM 593 C CA . LYS A 1 73 ? 1.974 0.829 5.062 1.00 82.81 73 LYS A CA 1
ATOM 594 C C . LYS A 1 73 ? 1.415 2.020 5.840 1.00 82.81 73 LYS A C 1
ATOM 596 O O . LYS A 1 73 ? 0.822 1.822 6.900 1.00 82.81 73 LYS A O 1
ATOM 601 N N . LEU A 1 74 ? 1.574 3.238 5.318 1.00 78.00 74 LEU A N 1
ATOM 602 C CA . LEU A 1 74 ? 1.033 4.445 5.942 1.00 78.00 74 LEU A CA 1
ATOM 603 C C . LEU A 1 74 ? -0.495 4.380 6.033 1.00 78.00 74 LEU A C 1
ATOM 605 O O . LEU A 1 74 ? -1.050 4.677 7.086 1.00 78.00 74 LEU A O 1
ATOM 609 N N . SER A 1 75 ? -1.171 3.909 4.983 1.00 74.25 75 SER A N 1
ATOM 610 C CA . SER A 1 75 ? -2.629 3.753 4.988 1.00 74.25 75 SER A CA 1
ATOM 611 C C . SER A 1 75 ? -3.119 2.749 6.039 1.00 74.25 75 SER A C 1
ATOM 613 O O . SER A 1 75 ? -4.132 2.993 6.693 1.00 74.25 75 SER A O 1
ATOM 615 N N . ILE A 1 76 ? -2.394 1.642 6.251 1.00 77.06 76 ILE A N 1
ATOM 616 C CA . ILE A 1 76 ? -2.693 0.690 7.337 1.00 77.06 76 ILE A CA 1
ATOM 617 C C . ILE A 1 76 ? -2.514 1.361 8.703 1.00 77.06 76 ILE A C 1
ATOM 619 O O . ILE A 1 76 ? -3.349 1.190 9.595 1.00 77.06 76 ILE A O 1
ATOM 623 N N . TRP A 1 77 ? -1.429 2.118 8.878 1.00 78.00 77 TRP A N 1
ATOM 624 C CA . TRP A 1 77 ? -1.146 2.809 10.132 1.00 78.00 77 TRP A CA 1
ATOM 625 C C . TRP A 1 77 ? -2.219 3.856 10.458 1.00 78.00 77 TRP A C 1
ATOM 627 O O . TRP A 1 77 ? -2.749 3.839 11.566 1.00 78.00 77 TRP A O 1
ATOM 637 N N . GLU A 1 78 ? -2.613 4.695 9.496 1.00 71.56 78 GLU A N 1
ATOM 638 C CA . GLU A 1 78 ? -3.679 5.694 9.668 1.00 71.56 78 GLU A CA 1
ATOM 639 C C . GLU A 1 78 ? -5.018 5.038 10.041 1.00 71.56 78 GLU A C 1
ATOM 641 O O . GLU A 1 78 ? -5.675 5.464 10.990 1.00 71.56 78 GLU A O 1
ATOM 646 N N . ALA A 1 79 ? -5.392 3.946 9.366 1.00 70.12 79 ALA A N 1
ATOM 647 C CA . ALA A 1 79 ? -6.606 3.199 9.698 1.00 70.12 79 ALA A CA 1
ATOM 648 C C . ALA A 1 79 ? -6.559 2.586 11.109 1.00 70.12 79 ALA A C 1
ATOM 650 O O . ALA A 1 79 ? -7.579 2.513 11.796 1.00 70.12 79 ALA A O 1
ATOM 651 N N . SER A 1 80 ? -5.372 2.168 11.557 1.00 71.06 80 SER A N 1
ATOM 652 C CA . SER A 1 80 ? -5.163 1.627 12.903 1.00 71.06 80 SER A CA 1
ATOM 653 C C . SER A 1 80 ? -5.257 2.717 13.976 1.00 71.06 80 SER A C 1
ATOM 655 O O . SER A 1 80 ? -5.856 2.484 15.024 1.00 71.06 80 SER A O 1
ATOM 657 N N . GLN A 1 81 ? -4.720 3.913 13.715 1.00 69.31 81 GLN A N 1
ATOM 658 C CA . GLN A 1 81 ? -4.827 5.059 14.626 1.00 69.31 81 GLN A CA 1
ATOM 659 C C . GLN A 1 81 ? -6.279 5.507 14.804 1.00 69.31 81 GLN A C 1
ATOM 661 O O . GLN A 1 81 ? -6.716 5.737 15.925 1.00 69.31 81 GLN A O 1
ATOM 666 N N . GLU A 1 82 ? -7.076 5.532 13.734 1.00 64.50 82 GLU A N 1
ATOM 667 C CA . GLU A 1 82 ? -8.498 5.872 13.849 1.00 64.50 82 GLU A CA 1
ATOM 668 C C . GLU A 1 82 ? -9.299 4.882 14.703 1.00 64.50 82 GLU A C 1
ATOM 670 O O . GLU A 1 82 ? -10.249 5.279 15.382 1.00 64.50 82 GLU A O 1
ATOM 675 N N . LEU A 1 83 ? -8.937 3.595 14.682 1.00 63.78 83 LEU A N 1
ATOM 676 C CA . LEU A 1 83 ? -9.546 2.590 15.555 1.00 63.78 83 LEU A CA 1
ATOM 677 C C . LEU A 1 83 ? -9.175 2.832 17.021 1.00 63.78 83 LEU A C 1
ATOM 679 O O . LEU A 1 83 ? -10.058 2.778 17.878 1.00 63.78 83 LEU A O 1
ATOM 683 N N . ILE A 1 84 ? -7.906 3.146 17.293 1.00 66.56 84 ILE A N 1
ATOM 684 C CA . ILE A 1 84 ? -7.417 3.479 18.638 1.00 66.56 84 ILE A CA 1
ATOM 685 C C . ILE A 1 84 ? -8.140 4.726 19.162 1.00 66.56 84 ILE A C 1
ATOM 687 O O . ILE A 1 84 ? -8.791 4.656 20.204 1.00 66.56 84 ILE A O 1
ATOM 691 N N . ASP A 1 85 ? -8.150 5.815 18.392 1.00 66.75 85 ASP A N 1
ATOM 692 C CA . ASP A 1 85 ? -8.828 7.068 18.744 1.00 66.75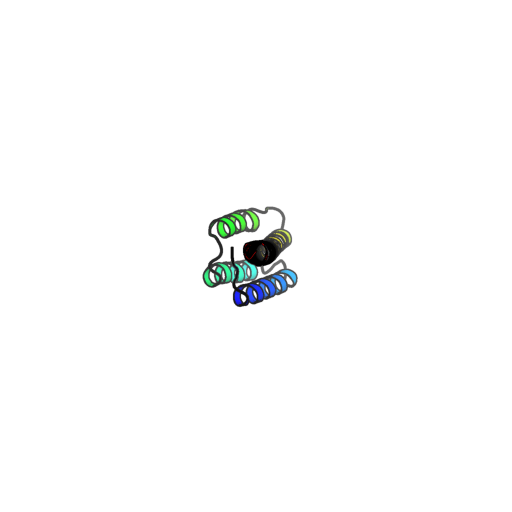 85 ASP A CA 1
ATOM 693 C C . ASP A 1 85 ? -10.324 6.863 19.015 1.00 66.75 85 ASP A C 1
ATOM 695 O O . ASP A 1 85 ? -10.913 7.476 19.912 1.00 66.75 85 ASP A O 1
ATOM 699 N N . HIS A 1 86 ? -10.984 6.014 18.224 1.00 64.25 86 HIS A N 1
ATOM 700 C CA . HIS A 1 86 ? -12.396 5.714 18.419 1.00 64.25 86 HIS A CA 1
ATOM 701 C C . HIS A 1 86 ? -12.630 4.888 19.692 1.00 64.25 86 HIS A C 1
ATOM 703 O O . HIS A 1 86 ? -13.631 5.094 20.386 1.00 64.25 86 HIS A O 1
ATOM 709 N N . GLN A 1 87 ? -11.732 3.961 20.017 1.00 64.88 87 GLN A N 1
ATOM 710 C CA . GLN A 1 87 ? -11.833 3.125 21.210 1.00 64.88 87 GLN A CA 1
ATOM 711 C C . GLN A 1 87 ? -11.539 3.916 22.494 1.00 64.88 87 GLN A C 1
ATOM 713 O O . GLN A 1 87 ? -12.235 3.753 23.500 1.00 64.88 87 GLN A O 1
ATOM 718 N N . GLU A 1 88 ? -10.598 4.858 22.444 1.00 72.00 88 GLU A N 1
ATOM 719 C CA . GLU A 1 88 ? -10.345 5.813 23.527 1.00 72.00 88 GLU A CA 1
ATOM 720 C C . GLU A 1 88 ? -11.540 6.749 23.760 1.00 72.00 88 GLU A C 1
ATOM 722 O O . GLU A 1 88 ? -11.938 6.989 24.901 1.00 72.00 88 GLU A O 1
ATOM 727 N N . ARG A 1 89 ? -12.208 7.219 22.696 1.00 70.12 89 ARG A N 1
ATOM 728 C CA . ARG A 1 89 ? -13.451 7.997 22.849 1.00 70.12 89 ARG A CA 1
ATOM 729 C C . ARG A 1 89 ? -14.567 7.187 23.497 1.00 70.12 89 ARG A C 1
ATOM 731 O O . ARG A 1 89 ? -15.261 7.716 24.363 1.00 70.12 89 ARG A O 1
ATOM 738 N N . LEU A 1 90 ? -14.752 5.925 23.110 1.00 69.50 90 LEU A N 1
ATOM 739 C CA . LEU A 1 90 ? -15.782 5.065 23.705 1.00 69.50 90 LEU A CA 1
ATOM 740 C C . LEU A 1 90 ? -15.526 4.838 25.200 1.00 69.50 90 LEU A C 1
ATOM 742 O O . LEU A 1 90 ? -16.428 5.056 26.006 1.00 69.50 90 LEU A O 1
ATOM 746 N N . THR A 1 91 ? -14.288 4.519 25.582 1.00 71.94 91 THR A N 1
ATOM 747 C CA . THR A 1 91 ? -13.914 4.305 26.993 1.00 71.94 91 THR A CA 1
ATOM 748 C C . THR A 1 91 ? -14.032 5.576 27.838 1.00 71.94 91 THR A C 1
ATOM 750 O O . THR A 1 91 ? -14.527 5.524 28.968 1.00 71.94 91 THR A O 1
ATOM 753 N N . LEU A 1 92 ? -13.670 6.745 27.296 1.00 70.00 92 LEU A N 1
ATOM 754 C CA . LEU A 1 92 ? -13.919 8.034 27.953 1.00 70.00 92 LEU A CA 1
ATOM 755 C C . LEU A 1 92 ? -15.418 8.286 28.154 1.00 70.00 92 LEU A C 1
ATOM 757 O O . LEU A 1 92 ? -15.830 8.692 29.240 1.00 70.00 92 LEU A O 1
ATOM 761 N N . THR A 1 93 ? -16.241 8.007 27.141 1.00 70.56 93 THR A N 1
ATOM 762 C CA . THR A 1 93 ? -17.695 8.216 27.214 1.00 70.56 93 THR A CA 1
ATOM 763 C C . THR A 1 93 ? -18.339 7.292 28.251 1.00 70.56 93 THR A C 1
ATOM 765 O O . THR A 1 93 ? -19.127 7.754 29.075 1.00 70.56 93 THR A O 1
ATOM 768 N N . GLU A 1 94 ? -17.955 6.014 28.287 1.00 69.12 94 GLU A N 1
ATOM 769 C CA . GLU A 1 94 ? -18.410 5.050 29.300 1.00 69.12 94 GLU A CA 1
ATOM 770 C C . GLU A 1 94 ? -17.982 5.455 30.715 1.00 69.12 94 GLU A C 1
ATOM 772 O O . GLU A 1 94 ? -18.777 5.379 31.653 1.00 69.12 94 GLU A O 1
ATOM 777 N N . THR A 1 95 ? -16.756 5.958 30.877 1.00 73.88 95 THR A N 1
ATOM 778 C CA . THR A 1 95 ? -16.250 6.424 32.177 1.00 73.88 95 THR A CA 1
ATOM 779 C C . THR A 1 95 ? -17.015 7.653 32.670 1.00 73.88 95 THR A C 1
ATOM 781 O O . THR A 1 95 ? -17.372 7.732 33.848 1.00 73.88 95 THR A O 1
ATOM 784 N N . VAL A 1 96 ? -17.302 8.610 31.782 1.00 72.38 96 VAL A N 1
ATOM 785 C CA . VAL A 1 96 ? -18.100 9.804 32.103 1.00 72.38 96 VAL A CA 1
ATOM 786 C C . VAL A 1 96 ? -19.536 9.417 32.460 1.00 72.38 96 VAL A C 1
ATOM 788 O O . VAL A 1 96 ? -20.049 9.873 33.482 1.00 72.38 96 VAL A O 1
ATOM 791 N N . LEU A 1 97 ? -20.167 8.532 31.681 1.00 70.06 97 LEU A N 1
ATOM 792 C CA . LEU A 1 97 ? -21.514 8.028 31.964 1.00 70.06 97 LEU A CA 1
ATOM 793 C C . LEU A 1 97 ? -21.569 7.275 33.302 1.00 70.06 97 LEU A C 1
ATOM 795 O O . LEU A 1 97 ? -22.460 7.528 34.111 1.00 70.06 97 LEU A O 1
ATOM 799 N N . SER A 1 98 ? -20.585 6.416 33.584 1.00 71.56 98 SER A N 1
ATOM 800 C CA . 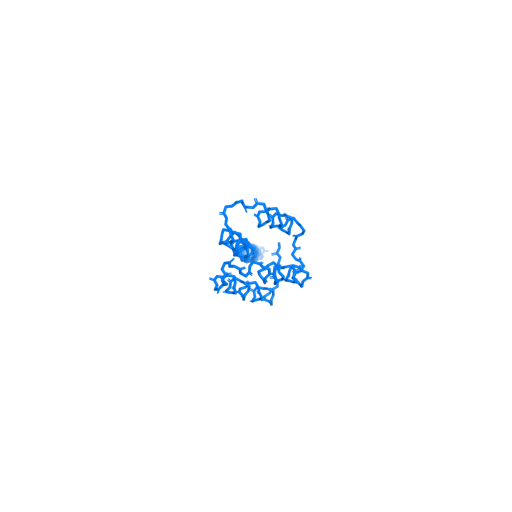SER A 1 98 ? -20.483 5.683 34.850 1.00 71.56 98 SER A CA 1
ATOM 801 C C . SER A 1 98 ? -20.357 6.628 36.053 1.00 71.56 98 SER A C 1
ATOM 803 O O . SER A 1 98 ? -21.094 6.493 37.036 1.00 71.56 98 SER A O 1
ATOM 805 N N . ARG A 1 99 ? -19.502 7.658 35.960 1.00 69.50 99 ARG A N 1
ATOM 806 C CA . ARG A 1 99 ? -19.370 8.688 37.006 1.00 69.50 99 ARG A CA 1
ATOM 807 C C . ARG A 1 99 ? -20.671 9.463 37.216 1.00 69.50 99 ARG A C 1
ATOM 809 O O . ARG A 1 99 ? -21.115 9.583 38.355 1.00 69.50 99 ARG A O 1
ATOM 816 N N . ALA A 1 100 ? -21.333 9.882 36.138 1.00 67.06 100 ALA A N 1
ATOM 817 C CA . ALA A 1 100 ? -22.615 10.580 36.218 1.00 67.06 100 ALA A CA 1
ATOM 818 C C . ALA A 1 100 ? -23.711 9.723 36.890 1.00 67.06 100 ALA A C 1
ATOM 820 O O . ALA A 1 100 ? -24.479 10.224 37.714 1.00 67.06 100 ALA A O 1
ATOM 821 N N . THR A 1 101 ? -23.761 8.413 36.614 1.00 66.12 101 THR A N 1
ATOM 822 C CA . THR A 1 101 ? -24.721 7.500 37.267 1.00 66.12 101 THR A CA 1
ATOM 823 C C . THR A 1 101 ? -24.430 7.257 38.752 1.00 66.12 101 THR A C 1
ATOM 825 O O . THR A 1 101 ? -25.361 7.168 39.562 1.00 66.12 101 THR A O 1
ATOM 828 N N . ASN A 1 102 ? -23.155 7.213 39.149 1.00 62.81 102 ASN A N 1
ATOM 829 C CA . ASN A 1 102 ? -22.760 7.080 40.554 1.00 62.81 102 ASN A CA 1
ATOM 830 C C . ASN A 1 102 ? -23.062 8.351 41.366 1.00 62.81 102 ASN A C 1
ATOM 832 O O . ASN A 1 102 ? -23.511 8.271 42.509 1.00 62.81 102 ASN A O 1
ATOM 836 N N . GLU A 1 103 ? -22.902 9.534 40.778 1.00 60.97 103 GLU A N 1
ATOM 837 C CA . GLU A 1 103 ? -23.257 10.795 41.440 1.00 60.97 103 GLU A CA 1
ATOM 838 C C . GLU A 1 103 ? -24.780 10.957 41.598 1.00 60.97 103 GLU A C 1
ATOM 840 O O . GLU A 1 103 ? -25.265 11.359 42.661 1.00 60.97 103 GLU A O 1
ATOM 845 N N . CYS A 1 104 ? -25.561 10.561 40.587 1.00 57.53 104 CYS A N 1
ATOM 846 C CA . CYS A 1 104 ? -27.024 10.651 40.614 1.00 57.53 104 CYS A CA 1
ATOM 847 C C . CYS A 1 104 ? -27.665 9.695 41.646 1.00 57.53 104 CYS A C 1
ATOM 849 O O . CYS A 1 104 ? -28.625 10.045 42.346 1.00 57.53 104 CYS A O 1
ATOM 851 N N . SER A 1 105 ? -27.090 8.499 41.809 1.00 58.53 105 SER A N 1
ATOM 852 C CA . SER A 1 105 ? -27.522 7.514 42.810 1.00 58.53 105 SER A CA 1
ATOM 853 C C . SER A 1 105 ? -27.164 7.926 44.249 1.00 58.53 105 SER A C 1
ATOM 855 O O . SER A 1 105 ? -27.931 7.648 45.177 1.00 58.53 105 SER A O 1
ATOM 857 N N . HIS A 1 106 ? -26.078 8.679 44.451 1.00 56.84 106 HIS A N 1
ATOM 858 C CA . HIS A 1 106 ? -25.755 9.293 45.744 1.00 56.84 106 HIS A CA 1
ATOM 859 C C . HIS A 1 106 ? -26.663 10.479 46.103 1.00 56.84 106 HIS A C 1
ATOM 861 O O . HIS A 1 106 ? -26.993 10.658 47.281 1.00 56.84 106 HIS A O 1
ATOM 867 N N . PHE A 1 107 ? -27.111 11.265 45.119 1.00 52.09 107 PHE A N 1
ATOM 868 C CA . PHE A 1 107 ? -28.000 12.408 45.353 1.00 52.09 107 PHE A CA 1
ATOM 869 C C . PHE A 1 107 ? -29.425 11.978 45.739 1.00 52.09 107 PHE A C 1
ATOM 871 O O . PHE A 1 107 ? -30.026 12.560 46.644 1.00 52.09 107 PHE A O 1
ATOM 878 N N . SER A 1 108 ? -29.940 10.898 45.138 1.00 51.22 108 SER A N 1
ATOM 879 C CA . SER A 1 108 ? -31.276 10.360 45.455 1.00 51.22 108 SER A CA 1
ATOM 880 C C . SER A 1 108 ? -31.390 9.782 46.874 1.00 51.22 108 SER A C 1
ATOM 882 O O . SER A 1 108 ? -32.472 9.791 47.455 1.00 51.22 108 SER A O 1
ATOM 884 N N . ARG A 1 109 ? -30.282 9.343 47.492 1.00 52.03 109 ARG A N 1
ATOM 885 C CA . ARG A 1 109 ? -30.278 8.825 48.878 1.00 52.03 109 ARG A CA 1
A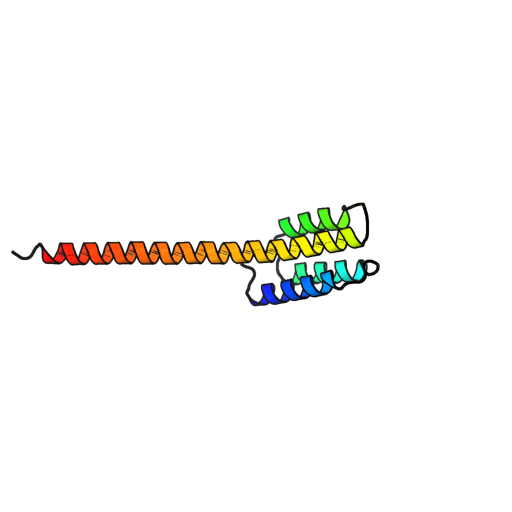TOM 886 C C . ARG A 1 109 ? -30.243 9.909 49.962 1.00 52.03 109 ARG A C 1
ATOM 888 O O . ARG A 1 109 ? -30.481 9.596 51.122 1.00 52.03 109 ARG A O 1
ATOM 895 N N . ARG A 1 110 ? -29.953 11.173 49.623 1.00 52.28 110 ARG A N 1
ATOM 896 C CA . ARG A 1 110 ? -29.871 12.280 50.602 1.00 52.28 110 ARG A CA 1
ATOM 897 C C . ARG A 1 110 ? -31.176 13.065 50.789 1.00 52.28 110 ARG A C 1
ATOM 899 O O . ARG A 1 110 ? -31.231 13.894 51.689 1.00 52.28 110 ARG A O 1
ATOM 906 N N . ARG A 1 111 ? -32.216 12.813 49.984 1.00 48.34 111 ARG A N 1
ATOM 907 C CA . ARG A 1 111 ? -33.511 13.531 50.031 1.00 48.34 111 ARG A CA 1
ATOM 908 C C . ARG A 1 111 ? -34.640 12.805 50.775 1.00 48.34 111 ARG A C 1
ATOM 910 O O . ARG A 1 111 ? -35.780 13.243 50.698 1.00 48.34 111 ARG A O 1
ATOM 917 N N . VAL A 1 112 ? -34.338 11.722 51.493 1.00 51.62 112 VAL A N 1
ATOM 918 C CA . VAL A 1 112 ? -35.298 11.037 52.375 1.00 51.62 112 VAL A CA 1
ATOM 919 C C . VAL A 1 112 ? -34.851 11.232 53.823 1.00 51.62 112 VAL A C 1
ATOM 921 O O . VAL A 1 112 ? -34.202 10.365 54.402 1.00 51.62 112 VAL A O 1
ATOM 924 N N . LYS A 1 113 ? -35.129 12.410 54.377 1.00 44.25 113 LYS A N 1
ATOM 925 C CA . LYS A 1 113 ? -35.223 12.666 55.817 1.00 44.25 113 LYS A CA 1
ATOM 926 C C . LYS A 1 113 ? -36.272 13.737 56.046 1.00 44.25 113 LYS A C 1
ATOM 928 O O . LYS A 1 113 ? -36.275 14.700 55.249 1.00 44.25 113 LYS A O 1
#

Sequence (113 aa):
MRISNQNTSIVLELVAKGENLDPNDLQAFYQWIDDSYNALEFDQVQKRRFAAYCRSSLDSPSMRIYVGVWILKLSIWEASQELIDHQERLTLTETVLSRATNECSHFSRRRVK

Secondary structure (DSSP, 8-state):
----HHHHHHHHHHHHHHHTS-TT-HHHHHHHHHHHHHHTT--HHHHHHHHHHHHH--S-HHHHHHHHHHHHHHHHHHHHHHHHHHHHHHHHHHHHHHHHHHHHHHHHTTS--

pLDDT: mean 70.29, std 9.96, range [44.25, 87.12]

Organism: Desulfomonile tiedjei (strain ATCC 49306 / DSM 6799 / DCB-1) (NCBI:txid706587)

Solvent-accessible surface area (backbone atoms only — not comparable to full-atom values): 6361 Å² total; per-residue (Å²): 116,88,65,50,76,70,48,49,56,53,49,52,51,50,36,55,50,47,76,71,49,62,48,88,48,51,67,59,55,52,51,57,48,56,54,44,45,69,72,61,69,54,57,67,67,58,54,50,50,47,54,48,52,42,70,60,51,85,83,43,55,54,55,23,44,51,51,46,36,51,50,51,52,49,54,54,50,53,32,50,49,53,52,50,56,51,51,54,49,50,53,52,50,52,51,52,51,51,51,53,53,55,53,53,58,56,55,65,69,70,74,78,124

Foldseek 3Di:
DAQDPVLLVLLVVLLVCLVPDDLVVLVVNVVSVVVSCVVRVDDVVLVVVLCCCLVVVDDGSNNSSVVNSVSSVVVSVVNVVVVVVVVVVVVVVVVVVVVVVVVVVVVVVVPPD

Mean predicted aligned error: 12.18 Å